Protein AF-A0A2N0Z1D2-F1 (afdb_monomer)

Sequence (57 aa):
MTELLKAVEYRKETLIQQLISFGVYKKESQQLYELTLSEIETEYRNQIKTKQLSSES

Organism: NCBI:txid115979

Radius of gyration: 12.95 Å; Cα contacts (8 Å, |Δi|>4): 26; chains: 1; bounding box: 27×25×42 Å

InterPro domains:
  IPR025072 Fur-regulated basic protein A [PF13076] (11-45)

Structure (mmCIF, N/CA/C/O backbone):
data_AF-A0A2N0Z1D2-F1
#
_entry.id   AF-A0A2N0Z1D2-F1
#
loop_
_atom_site.group_PDB
_atom_site.id
_atom_site.type_symbol
_atom_site.label_atom_id
_atom_site.label_alt_id
_atom_site.label_comp_id
_atom_site.label_asym_id
_atom_site.label_entity_id
_atom_site.label_seq_id
_atom_site.pdbx_PDB_ins_code
_atom_site.Cartn_x
_atom_site.Cartn_y
_atom_site.Cartn_z
_atom_site.occupancy
_atom_site.B_iso_or_equiv
_atom_site.auth_seq_id
_atom_site.auth_comp_id
_atom_site.auth_asym_id
_atom_site.auth_atom_id
_atom_site.pdbx_PDB_model_num
ATOM 1 N N . MET A 1 1 ? 13.198 -1.894 -20.770 1.00 53.59 1 MET A N 1
ATOM 2 C CA . MET A 1 1 ? 12.816 -1.826 -19.341 1.00 53.59 1 MET A CA 1
ATOM 3 C C . MET A 1 1 ? 13.407 -3.016 -18.609 1.00 53.59 1 MET A C 1
ATOM 5 O O . MET A 1 1 ? 13.209 -4.136 -19.058 1.00 53.59 1 MET A O 1
ATOM 9 N N . THR A 1 2 ? 14.136 -2.768 -17.526 1.00 74.62 2 THR A N 1
ATOM 10 C CA . THR A 1 2 ? 14.736 -3.770 -16.634 1.00 74.62 2 THR A CA 1
ATOM 11 C C . THR A 1 2 ? 13.659 -4.584 -15.907 1.00 74.62 2 THR A C 1
ATOM 13 O O . THR A 1 2 ? 12.683 -4.025 -15.413 1.00 74.62 2 THR A O 1
ATOM 16 N N . GLU A 1 3 ? 13.830 -5.905 -15.825 1.00 79.69 3 GLU A N 1
ATOM 17 C CA . GLU A 1 3 ? 12.886 -6.851 -15.194 1.00 79.69 3 GLU A CA 1
ATOM 18 C C . GLU A 1 3 ? 12.574 -6.517 -13.725 1.00 79.69 3 GLU A C 1
ATOM 20 O O . GLU A 1 3 ? 11.470 -6.767 -13.245 1.00 79.69 3 GLU A O 1
ATOM 25 N N . LEU A 1 4 ? 13.515 -5.865 -13.035 1.00 79.12 4 LEU A N 1
ATOM 26 C CA . LEU A 1 4 ? 13.359 -5.396 -11.658 1.00 79.12 4 LEU A CA 1
ATOM 27 C C . LEU A 1 4 ? 12.233 -4.367 -11.497 1.00 79.12 4 LEU A C 1
ATOM 29 O O . LEU A 1 4 ? 11.493 -4.431 -10.521 1.00 79.12 4 LEU A O 1
ATOM 33 N N . LEU A 1 5 ? 12.069 -3.449 -12.456 1.00 81.31 5 LEU A N 1
ATOM 34 C CA . LEU A 1 5 ? 11.013 -2.434 -12.388 1.00 81.31 5 LEU A CA 1
ATOM 35 C C . LEU A 1 5 ? 9.633 -3.084 -12.504 1.00 81.31 5 LEU A C 1
ATOM 37 O O . LEU A 1 5 ? 8.762 -2.810 -11.687 1.00 81.31 5 LEU A O 1
ATOM 41 N N . LYS A 1 6 ? 9.490 -4.059 -13.410 1.00 85.38 6 LYS A N 1
ATOM 42 C CA . LYS A 1 6 ? 8.244 -4.818 -13.575 1.00 85.38 6 LYS A CA 1
ATOM 43 C C . LYS A 1 6 ? 7.848 -5.564 -12.304 1.00 85.38 6 LYS A C 1
ATOM 45 O O . LYS A 1 6 ? 6.675 -5.582 -11.954 1.00 85.38 6 LYS A O 1
ATOM 50 N N . ALA A 1 7 ? 8.809 -6.171 -11.606 1.00 87.50 7 ALA A N 1
ATOM 51 C CA . ALA A 1 7 ? 8.534 -6.875 -10.355 1.00 87.50 7 ALA A CA 1
ATOM 52 C C . ALA A 1 7 ? 8.061 -5.917 -9.247 1.00 87.50 7 ALA A C 1
ATOM 54 O O . ALA A 1 7 ? 7.160 -6.252 -8.477 1.00 87.50 7 ALA A O 1
ATOM 55 N N . VAL A 1 8 ? 8.651 -4.721 -9.181 1.00 86.62 8 VAL A N 1
ATOM 56 C CA . VAL A 1 8 ? 8.276 -3.668 -8.227 1.00 86.62 8 VAL A CA 1
ATOM 57 C C . VAL A 1 8 ? 6.885 -3.113 -8.544 1.00 86.62 8 VAL A C 1
ATOM 59 O O . VAL A 1 8 ? 6.053 -3.014 -7.644 1.00 86.62 8 VAL A O 1
ATOM 62 N N . GLU A 1 9 ? 6.606 -2.807 -9.812 1.00 87.06 9 GLU A N 1
ATOM 63 C CA . GLU A 1 9 ? 5.303 -2.316 -10.278 1.00 87.06 9 GLU A CA 1
ATOM 64 C C . GLU A 1 9 ? 4.198 -3.353 -10.046 1.00 87.06 9 GLU A C 1
ATOM 66 O O . GLU A 1 9 ? 3.196 -3.043 -9.406 1.00 87.06 9 GLU A O 1
ATOM 71 N N . TYR A 1 10 ? 4.429 -4.611 -10.432 1.00 90.19 10 TYR A N 1
ATOM 72 C CA . TYR A 1 10 ? 3.481 -5.707 -10.218 1.00 90.19 10 TYR A CA 1
ATOM 73 C C . TYR A 1 10 ? 3.134 -5.893 -8.736 1.00 90.19 10 TYR A C 1
ATOM 75 O O . TYR A 1 10 ? 1.976 -6.099 -8.357 1.00 90.19 10 TYR A O 1
ATOM 83 N N . ARG A 1 11 ? 4.143 -5.794 -7.865 1.00 90.44 11 ARG A N 1
ATOM 84 C CA . ARG A 1 11 ? 3.950 -5.894 -6.417 1.00 90.44 11 ARG A CA 1
ATOM 85 C C . ARG A 1 11 ? 3.169 -4.699 -5.873 1.00 90.44 11 ARG A C 1
ATOM 87 O O . ARG A 1 11 ? 2.304 -4.896 -5.022 1.00 90.44 11 ARG A O 1
ATOM 94 N N . LYS A 1 12 ? 3.418 -3.493 -6.396 1.00 90.25 12 LYS A N 1
ATOM 95 C CA . LYS A 1 12 ? 2.644 -2.286 -6.072 1.00 90.25 12 LYS A CA 1
ATOM 96 C C . LYS A 1 12 ? 1.174 -2.476 -6.436 1.00 90.25 12 LYS A C 1
ATOM 98 O O . LYS A 1 12 ? 0.315 -2.321 -5.574 1.00 90.25 12 LYS A O 1
ATOM 103 N N . GLU A 1 13 ? 0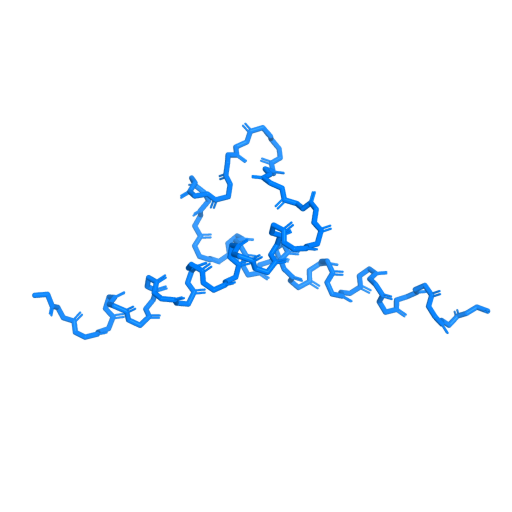.890 -2.866 -7.676 1.00 91.44 13 GLU A N 1
ATOM 104 C CA . GLU A 1 13 ? -0.476 -3.085 -8.161 1.00 91.44 13 GLU A CA 1
ATOM 105 C C . GLU A 1 13 ? -1.212 -4.148 -7.345 1.00 91.44 13 GLU A C 1
ATOM 107 O O . GLU A 1 13 ? -2.354 -3.932 -6.941 1.00 91.44 13 GLU A O 1
ATOM 112 N N . THR A 1 14 ? -0.536 -5.256 -7.022 1.00 92.50 14 THR A N 1
ATOM 113 C CA . THR A 1 14 ? -1.103 -6.326 -6.188 1.00 92.50 14 THR A CA 1
ATOM 114 C C . THR A 1 14 ? -1.564 -5.784 -4.835 1.00 92.50 14 THR A C 1
ATOM 116 O O . THR A 1 14 ? -2.703 -6.009 -4.430 1.00 92.50 14 THR A O 1
ATOM 119 N N . LEU A 1 15 ? -0.715 -5.019 -4.143 1.00 91.56 15 LEU A N 1
ATOM 120 C CA . LEU A 1 15 ? -1.060 -4.461 -2.835 1.00 91.56 15 LEU A CA 1
ATOM 121 C C . LEU A 1 15 ? -2.192 -3.429 -2.924 1.00 91.56 15 LEU A C 1
ATOM 123 O O . LEU A 1 15 ? -3.063 -3.411 -2.056 1.00 91.56 15 LEU A O 1
ATOM 127 N N . ILE A 1 16 ? -2.215 -2.608 -3.979 1.00 90.88 16 ILE A N 1
ATOM 128 C CA . ILE A 1 16 ? -3.305 -1.654 -4.225 1.00 90.88 16 ILE A CA 1
ATOM 129 C C . ILE A 1 16 ? -4.631 -2.399 -4.398 1.00 90.88 16 ILE A C 1
ATOM 131 O O . ILE A 1 16 ? -5.611 -2.049 -3.745 1.00 90.88 16 ILE A O 1
ATOM 135 N N . GLN A 1 17 ? -4.667 -3.454 -5.217 1.00 92.00 17 GLN A N 1
ATOM 136 C CA . GLN A 1 17 ? -5.868 -4.275 -5.407 1.00 92.00 17 GLN A CA 1
ATOM 137 C C . GLN A 1 17 ? -6.349 -4.893 -4.089 1.00 92.00 17 GLN A C 1
ATOM 139 O O . GLN A 1 17 ? -7.547 -4.898 -3.803 1.00 92.00 17 GLN A O 1
ATOM 144 N N . GLN A 1 18 ? -5.428 -5.362 -3.244 1.00 91.44 18 GLN A N 1
ATOM 145 C CA . GLN A 1 18 ? -5.804 -5.896 -1.940 1.00 91.44 18 GLN A CA 1
ATOM 146 C C . GLN A 1 18 ? -6.348 -4.818 -0.996 1.00 91.44 18 GLN A C 1
ATOM 148 O O . GLN A 1 18 ? -7.361 -5.052 -0.344 1.00 91.44 18 GLN A O 1
ATOM 153 N N . LEU A 1 19 ? -5.724 -3.638 -0.935 1.00 89.31 19 LEU A N 1
ATOM 154 C CA . LEU A 1 19 ? -6.222 -2.502 -0.151 1.00 89.31 19 LEU A CA 1
ATOM 155 C C . LEU A 1 19 ? -7.624 -2.076 -0.600 1.00 89.31 19 LEU A C 1
ATOM 157 O O . LEU A 1 19 ? -8.504 -1.910 0.244 1.00 89.31 19 LEU A O 1
ATOM 161 N N . ILE A 1 20 ? -7.862 -2.016 -1.912 1.00 89.81 20 ILE A N 1
ATOM 162 C CA . ILE A 1 20 ? -9.189 -1.770 -2.489 1.00 89.81 20 ILE A CA 1
ATOM 163 C C . ILE A 1 20 ? -10.180 -2.842 -2.021 1.00 89.81 20 ILE A C 1
ATOM 165 O O . ILE A 1 20 ? -11.284 -2.512 -1.591 1.00 89.81 20 ILE A O 1
ATOM 169 N N . SER A 1 21 ? -9.776 -4.116 -2.009 1.00 89.38 21 SER A N 1
ATOM 170 C CA . SER A 1 21 ? -10.601 -5.213 -1.486 1.00 89.38 21 SER A CA 1
ATOM 171 C C . SER A 1 21 ? -10.868 -5.117 0.023 1.00 89.38 21 SER A C 1
ATOM 173 O O . SER A 1 21 ? -11.866 -5.665 0.492 1.00 89.38 21 SER A O 1
ATOM 175 N N . PHE A 1 22 ? -10.017 -4.432 0.792 1.00 85.12 22 PHE A N 1
ATOM 176 C CA . PHE A 1 22 ? -10.278 -4.087 2.195 1.00 85.12 22 PHE A CA 1
ATOM 177 C C . PHE A 1 22 ? -11.182 -2.853 2.357 1.00 85.12 22 PHE A C 1
ATOM 179 O O . PHE A 1 22 ? -11.540 -2.517 3.483 1.00 85.12 22 PHE A O 1
ATOM 186 N N . GLY A 1 23 ? -11.571 -2.189 1.265 1.00 87.25 23 GLY A N 1
ATOM 187 C CA . GLY A 1 23 ? -12.343 -0.946 1.285 1.00 87.25 23 GLY A CA 1
ATOM 188 C C . GLY A 1 23 ? -11.486 0.311 1.461 1.00 87.25 23 GLY A C 1
ATOM 189 O O . GLY A 1 23 ? -12.017 1.382 1.752 1.00 87.25 23 GLY A O 1
ATOM 190 N N . VAL A 1 24 ? -10.167 0.199 1.285 1.00 86.88 24 VAL A N 1
ATOM 191 C CA . VAL A 1 24 ? -9.222 1.315 1.360 1.00 86.88 24 VAL A CA 1
ATOM 192 C C . VAL A 1 24 ? -8.903 1.779 -0.053 1.00 86.88 24 VAL A C 1
ATOM 194 O O . VAL A 1 24 ? -8.280 1.062 -0.825 1.00 86.88 24 VAL A O 1
ATOM 197 N N . TYR A 1 25 ? -9.317 2.997 -0.390 1.00 86.25 25 TYR A N 1
ATOM 198 C CA . TYR A 1 25 ? -9.134 3.568 -1.733 1.00 86.25 25 TYR A CA 1
ATOM 199 C C . TYR A 1 25 ? -8.139 4.734 -1.754 1.00 86.25 25 TYR A C 1
ATOM 201 O O . TYR A 1 25 ? -7.553 5.050 -2.788 1.00 86.25 25 TYR A O 1
ATOM 209 N N . LYS A 1 26 ? -7.954 5.392 -0.608 1.00 85.56 26 LYS A N 1
ATOM 210 C CA . LYS A 1 26 ? -7.101 6.569 -0.441 1.00 85.56 26 LYS A CA 1
ATOM 211 C C . LYS A 1 26 ? -6.605 6.659 0.995 1.00 85.56 26 LYS A C 1
ATOM 213 O O . LYS A 1 26 ? -7.312 6.237 1.912 1.00 85.56 26 LYS A O 1
ATOM 218 N N . LYS A 1 27 ? -5.430 7.252 1.177 1.00 82.94 27 LYS A N 1
ATOM 219 C CA . LYS A 1 27 ? -4.820 7.528 2.478 1.00 82.94 27 LYS A CA 1
ATOM 220 C C . LYS A 1 27 ? -4.627 9.031 2.617 1.00 82.94 27 LYS A C 1
ATOM 222 O O . LYS A 1 27 ? -4.089 9.646 1.710 1.00 82.94 27 LYS A O 1
ATOM 227 N N . GLU A 1 28 ? -5.088 9.626 3.719 1.00 75.94 28 GLU A N 1
ATOM 228 C CA . GLU A 1 28 ? -4.817 11.042 4.047 1.00 75.94 28 GLU A CA 1
ATOM 229 C C . GLU A 1 28 ? -5.104 12.034 2.896 1.00 75.94 28 GLU A C 1
ATOM 231 O O . GLU A 1 28 ? -4.472 13.075 2.770 1.00 75.94 28 GLU A O 1
ATOM 236 N N . SER A 1 29 ? -6.112 11.728 2.070 1.00 82.69 29 SER A N 1
ATOM 237 C CA . SER A 1 29 ? -6.521 12.475 0.862 1.00 82.69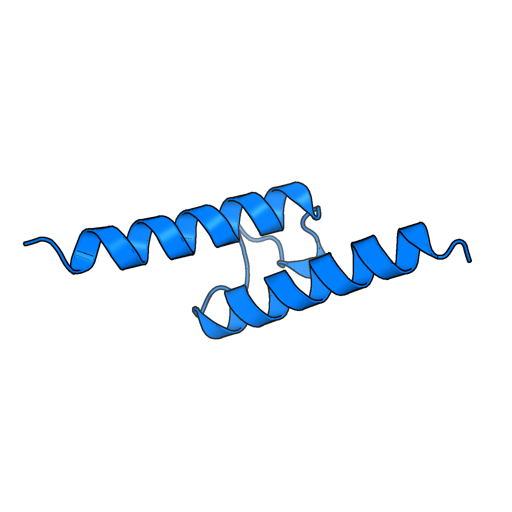 29 SER A CA 1
ATOM 238 C C . SER A 1 29 ? -5.735 12.208 -0.429 1.00 82.69 29 SER A C 1
ATOM 240 O O . SER A 1 29 ? -6.157 12.707 -1.468 1.00 82.69 29 SER A O 1
ATOM 242 N N . GLN A 1 30 ? -4.696 11.374 -0.412 1.00 86.44 30 GLN A N 1
ATOM 243 C CA . GLN A 1 30 ? -3.977 10.912 -1.606 1.00 86.44 30 GLN A CA 1
ATOM 244 C C . GLN A 1 30 ? -4.470 9.531 -2.055 1.00 86.44 30 GLN A C 1
ATOM 246 O O . GLN A 1 30 ? -4.777 8.660 -1.234 1.00 86.44 30 GLN A O 1
ATOM 251 N N . GLN A 1 31 ? -4.572 9.315 -3.366 1.00 87.19 31 GLN A N 1
ATOM 252 C CA . GLN A 1 31 ? -4.924 8.010 -3.927 1.00 87.19 31 GLN A CA 1
ATOM 253 C C . GLN A 1 31 ? -3.811 6.993 -3.664 1.00 87.19 31 GLN A C 1
ATOM 255 O O . GLN A 1 31 ? -2.631 7.333 -3.661 1.00 87.19 31 GLN A O 1
ATOM 260 N N . LEU A 1 32 ? -4.163 5.709 -3.543 1.00 87.38 32 LEU A N 1
ATOM 261 C CA . LEU 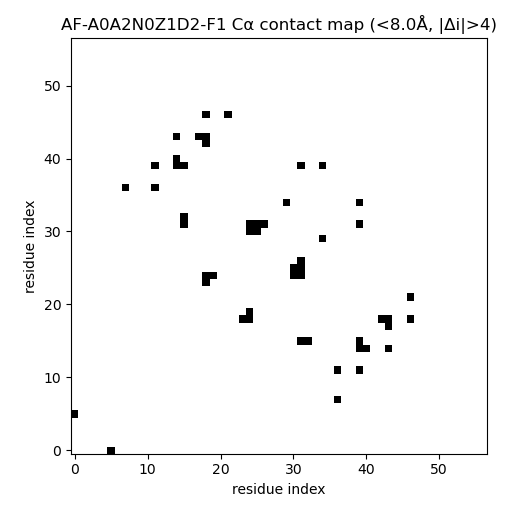A 1 32 ? -3.164 4.643 -3.374 1.00 87.38 32 LEU A CA 1
ATOM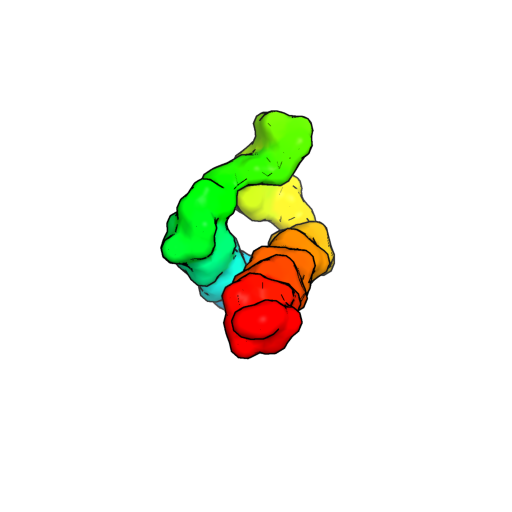 262 C C . LEU A 1 32 ? -2.116 4.607 -4.497 1.00 87.38 32 LEU A C 1
ATOM 264 O O . LEU A 1 32 ? -0.983 4.202 -4.267 1.00 87.38 32 LEU A O 1
ATOM 268 N N . TYR A 1 33 ? -2.473 5.044 -5.706 1.00 84.94 33 TYR A N 1
ATOM 269 C CA . TYR A 1 33 ? -1.544 5.122 -6.834 1.00 84.94 33 TYR A CA 1
ATOM 270 C C . TYR A 1 33 ? -0.488 6.224 -6.679 1.00 84.94 33 TYR A C 1
ATOM 272 O O . TYR A 1 33 ? 0.621 6.064 -7.195 1.00 84.94 33 TYR A O 1
ATOM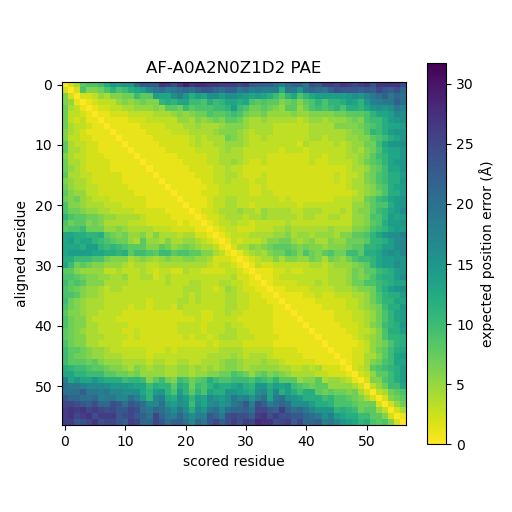 280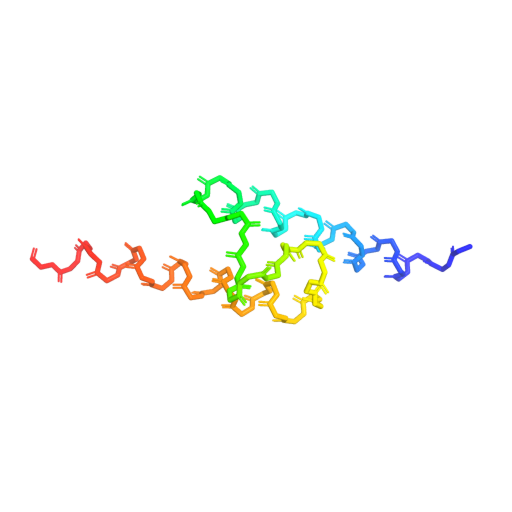 N N . GLU A 1 34 ? -0.817 7.299 -5.956 1.00 87.88 34 GLU A N 1
ATOM 281 C CA . GLU A 1 34 ? 0.087 8.420 -5.664 1.00 87.88 34 GLU A CA 1
ATOM 282 C C . GLU A 1 34 ? 1.107 8.055 -4.579 1.00 87.88 34 GLU A C 1
ATOM 284 O O . GLU A 1 34 ? 2.209 8.597 -4.560 1.00 87.88 34 GLU A O 1
ATOM 289 N N . LEU A 1 35 ? 0.774 7.079 -3.731 1.00 88.00 35 LEU A N 1
ATOM 290 C CA . LEU A 1 35 ? 1.668 6.572 -2.698 1.00 88.00 35 LEU A CA 1
ATOM 291 C C . LEU A 1 35 ? 2.839 5.780 -3.289 1.00 88.00 35 LEU A C 1
ATOM 293 O O . LEU A 1 35 ? 2.745 5.124 -4.337 1.00 88.00 35 LEU A O 1
ATOM 297 N N . THR A 1 36 ? 3.956 5.779 -2.571 1.00 89.69 36 THR A N 1
ATOM 298 C CA . THR A 1 36 ? 5.096 4.908 -2.872 1.00 89.69 36 THR A CA 1
ATOM 299 C C . THR A 1 36 ? 4.803 3.451 -2.490 1.00 89.69 36 THR A C 1
ATOM 301 O O . THR A 1 36 ? 3.933 3.166 -1.668 1.00 89.69 36 THR A O 1
ATOM 304 N N . LEU A 1 37 ? 5.545 2.491 -3.065 1.00 88.31 37 LEU A N 1
ATOM 305 C CA . LEU A 1 37 ? 5.386 1.063 -2.731 1.00 88.31 37 LEU A CA 1
ATOM 306 C C . LEU A 1 37 ? 5.500 0.812 -1.216 1.00 88.31 37 LEU A C 1
ATOM 308 O O . LEU A 1 37 ? 4.704 0.064 -0.658 1.00 88.31 37 LEU A O 1
ATOM 312 N N . SER A 1 38 ? 6.447 1.482 -0.556 1.00 90.12 38 SER A N 1
ATOM 313 C CA . SER A 1 38 ? 6.693 1.332 0.882 1.00 90.12 38 SER A CA 1
ATOM 314 C C . SER A 1 38 ? 5.511 1.820 1.732 1.00 90.12 38 SER A C 1
ATOM 316 O O . SER A 1 38 ? 5.147 1.201 2.735 1.00 90.12 38 SER A O 1
ATOM 318 N N . GLU A 1 39 ? 4.863 2.909 1.313 1.00 90.75 39 GLU A N 1
ATOM 319 C CA . GLU A 1 39 ? 3.657 3.419 1.972 1.00 90.75 39 GLU A CA 1
ATOM 320 C C . GLU A 1 39 ? 2.484 2.456 1.805 1.00 90.75 39 GLU A C 1
ATOM 322 O O . GLU A 1 39 ? 1.823 2.123 2.785 1.00 90.75 39 GLU A O 1
ATOM 327 N N . ILE A 1 40 ? 2.277 1.938 0.593 1.00 91.19 40 ILE A N 1
ATOM 328 C CA . ILE A 1 40 ? 1.237 0.943 0.305 1.00 91.19 40 ILE A CA 1
ATOM 329 C C . ILE A 1 40 ? 1.472 -0.335 1.126 1.00 91.19 40 ILE A C 1
ATOM 331 O O . ILE A 1 40 ? 0.532 -0.871 1.713 1.00 91.19 40 ILE A O 1
ATOM 335 N N . GLU A 1 41 ? 2.719 -0.813 1.225 1.00 91.25 41 GLU A N 1
ATOM 336 C CA . GLU A 1 41 ? 3.082 -1.957 2.074 1.00 91.25 41 GLU A CA 1
ATOM 337 C C . GLU A 1 41 ? 2.787 -1.696 3.554 1.00 91.25 41 GLU A C 1
ATOM 339 O O . GLU A 1 41 ? 2.303 -2.589 4.257 1.00 91.25 41 GLU A O 1
ATOM 344 N N . THR A 1 42 ? 3.066 -0.483 4.031 1.00 91.19 42 THR A N 1
ATOM 345 C CA . THR A 1 42 ? 2.793 -0.074 5.413 1.00 91.19 42 THR A CA 1
ATOM 346 C C . THR A 1 42 ? 1.295 -0.075 5.697 1.00 91.19 42 THR A C 1
ATOM 348 O O . THR A 1 42 ? 0.864 -0.691 6.675 1.00 91.19 42 THR A O 1
ATOM 351 N N . GLU A 1 43 ? 0.492 0.528 4.816 1.00 88.75 43 GLU A N 1
ATOM 352 C CA . GLU A 1 43 ? -0.968 0.539 4.941 1.00 88.75 43 GLU A CA 1
ATOM 353 C C . GLU A 1 43 ? -1.536 -0.877 4.926 1.00 88.75 43 GLU A C 1
ATOM 355 O O . GLU A 1 43 ? -2.321 -1.246 5.797 1.00 88.75 43 GLU A O 1
ATOM 360 N N . TYR A 1 44 ? -1.094 -1.708 3.981 1.00 90.31 44 TYR A N 1
ATOM 361 C CA . TYR A 1 44 ? -1.546 -3.090 3.863 1.00 90.31 44 TYR A CA 1
ATOM 362 C C . TYR A 1 44 ? -1.228 -3.900 5.127 1.00 90.31 44 TYR A C 1
ATOM 364 O O . TYR A 1 44 ? -2.096 -4.591 5.665 1.00 90.31 44 TYR A O 1
ATOM 372 N N . ARG A 1 45 ? -0.013 -3.761 5.676 1.00 89.75 45 ARG A N 1
ATOM 373 C CA . ARG A 1 45 ? 0.356 -4.388 6.956 1.00 89.75 45 ARG A CA 1
ATOM 374 C C . ARG A 1 45 ? -0.510 -3.892 8.108 1.00 89.75 45 ARG A C 1
ATOM 376 O O . ARG A 1 45 ? -0.881 -4.697 8.960 1.00 89.75 45 ARG A O 1
ATOM 383 N N . ASN A 1 46 ? -0.833 -2.602 8.144 1.00 88.38 46 ASN A N 1
ATOM 384 C CA . ASN A 1 46 ? -1.689 -2.037 9.182 1.00 88.38 46 ASN A CA 1
ATOM 385 C C . ASN A 1 46 ? -3.122 -2.591 9.090 1.00 88.38 46 ASN A C 1
ATOM 387 O O . ASN A 1 46 ? -3.691 -2.989 10.105 1.00 88.38 46 ASN A O 1
ATOM 391 N N . GLN A 1 47 ? -3.656 -2.727 7.870 1.00 86.62 47 GLN A N 1
ATOM 392 C CA . GLN A 1 47 ? -4.976 -3.312 7.617 1.00 86.62 47 GLN A CA 1
ATOM 393 C C . GLN A 1 47 ? -5.055 -4.798 8.000 1.00 86.62 47 GLN A C 1
ATOM 395 O O . GLN A 1 47 ? -6.036 -5.249 8.592 1.00 86.62 47 GLN A O 1
ATOM 400 N N . ILE A 1 48 ? -4.003 -5.576 7.739 1.00 85.44 48 ILE A N 1
ATOM 401 C CA . ILE A 1 48 ? -3.953 -6.977 8.185 1.00 85.44 48 ILE A CA 1
ATOM 402 C C . ILE A 1 48 ? -3.827 -7.075 9.708 1.00 85.44 48 ILE A C 1
ATOM 404 O O . ILE A 1 48 ? -4.452 -7.941 10.322 1.00 85.44 48 ILE A O 1
ATOM 408 N N . LYS A 1 49 ? -3.024 -6.204 10.333 1.00 82.69 49 LYS A N 1
ATOM 409 C CA . LYS A 1 49 ? -2.879 -6.174 11.794 1.00 82.69 49 LYS A CA 1
ATOM 410 C C . LYS A 1 49 ? -4.200 -5.835 12.479 1.00 82.69 49 LYS A C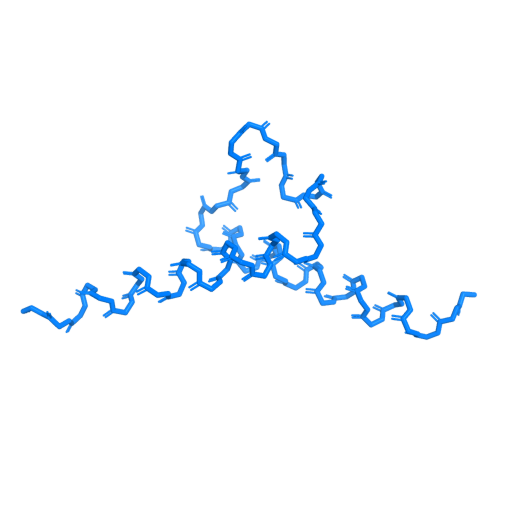 1
ATOM 412 O O . LYS A 1 49 ? -4.592 -6.549 13.395 1.00 82.69 49 LYS A O 1
ATOM 417 N N . THR A 1 50 ? -4.918 -4.812 12.012 1.00 73.62 50 THR A N 1
ATOM 418 C CA . THR A 1 50 ? -6.200 -4.433 12.625 1.00 73.62 50 THR A CA 1
ATOM 419 C C . THR A 1 50 ? -7.270 -5.514 12.468 1.00 73.62 50 THR A C 1
ATOM 421 O O . THR A 1 50 ? -8.074 -5.682 13.377 1.00 73.62 50 THR A O 1
ATOM 424 N N . LYS A 1 51 ? -7.271 -6.292 11.373 1.00 64.88 51 LYS A N 1
ATOM 425 C CA . LYS A 1 51 ? -8.231 -7.395 11.189 1.00 64.88 51 LYS A CA 1
ATOM 426 C C . LYS A 1 51 ? -7.986 -8.582 12.125 1.00 64.88 51 LYS A C 1
ATOM 428 O O . LYS A 1 51 ? -8.938 -9.271 12.472 1.00 64.88 51 LYS A O 1
ATOM 433 N N . GLN A 1 52 ? -6.737 -8.823 12.528 1.00 58.84 52 GLN A N 1
ATOM 434 C CA . GLN A 1 52 ? -6.397 -9.928 13.430 1.00 58.84 52 GLN A CA 1
ATOM 435 C C . GLN A 1 52 ? -6.723 -9.621 14.898 1.00 58.84 52 GLN A C 1
ATOM 437 O O . GLN A 1 52 ? -7.168 -10.516 15.607 1.00 58.84 52 GLN A O 1
ATOM 442 N N . LEU A 1 53 ? -6.613 -8.362 15.343 1.00 54.88 53 LEU A N 1
ATOM 443 C CA . LEU A 1 53 ? -6.953 -7.994 16.728 1.00 54.88 53 LEU A CA 1
ATOM 444 C C . LEU A 1 53 ? -8.460 -8.047 17.044 1.00 54.88 53 LEU A C 1
ATOM 446 O O . LEU A 1 53 ?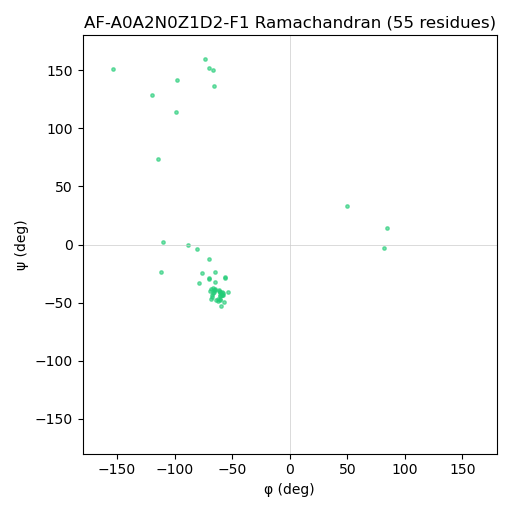 -8.830 -8.007 18.210 1.00 54.88 53 LEU A O 1
ATOM 450 N N . SER A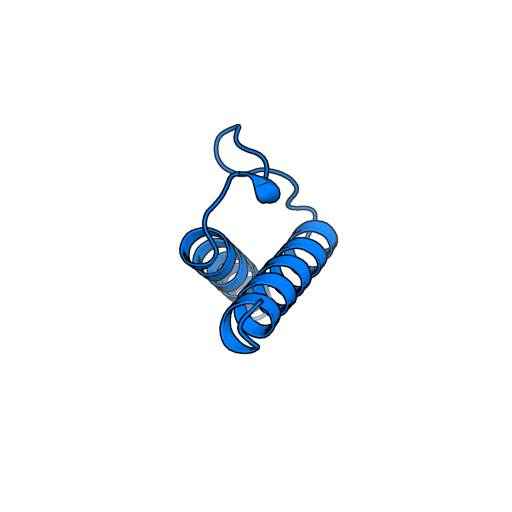 1 54 ? -9.341 -8.153 16.045 1.00 53.09 54 SER A N 1
ATOM 451 C CA . SER A 1 54 ? -10.794 -8.251 16.266 1.00 53.09 54 SER A CA 1
ATOM 452 C C . SER A 1 54 ? -11.311 -9.684 16.459 1.00 53.09 54 SER A C 1
ATOM 454 O O . SER A 1 54 ? -12.513 -9.859 16.619 1.00 53.09 54 SER A O 1
ATOM 456 N N . SER A 1 55 ? -10.449 -10.710 16.402 1.00 53.59 55 SER A N 1
ATOM 457 C CA . SER A 1 55 ? -10.835 -12.120 16.633 1.00 53.59 55 SER A CA 1
ATOM 458 C C . SER A 1 55 ? -10.291 -12.717 17.940 1.00 53.59 55 SER A C 1
ATOM 460 O O . SER A 1 55 ? -10.550 -13.883 18.216 1.00 53.59 55 SER A O 1
ATOM 462 N N . GLU A 1 56 ? -9.577 -11.934 18.755 1.00 52.84 56 GLU A N 1
ATOM 463 C CA . GLU A 1 56 ? -9.185 -12.299 20.125 1.00 52.84 56 GLU A CA 1
ATOM 464 C C . GLU A 1 56 ? -9.892 -11.370 21.125 1.00 52.84 56 GLU A C 1
ATOM 466 O O . GLU A 1 56 ? -9.303 -10.437 21.672 1.00 52.84 56 GLU A O 1
ATOM 471 N N . SER A 1 57 ? -11.195 -11.563 21.325 1.00 40.53 57 SER A N 1
ATOM 472 C CA . SER A 1 57 ? -11.951 -11.013 22.462 1.00 40.53 57 SER A CA 1
ATOM 473 C C . SER A 1 57 ? -13.077 -11.961 22.838 1.00 40.53 57 SER A C 1
ATOM 475 O O . SER A 1 57 ? -13.749 -12.455 21.905 1.00 40.53 57 SER A O 1
#

Solvent-accessible surface area (backbone atoms only — not comparable to full-atom values): 3462 Å² total; per-residue (Å²): 134,64,71,67,57,56,56,52,51,53,51,40,53,52,50,49,54,50,33,44,72,73,74,44,66,58,55,101,89,41,46,59,84,77,47,52,62,70,54,50,52,49,51,47,52,50,57,54,50,59,62,57,63,74,74,73,127

Foldseek 3Di:
DDPVVVVLVVLLVVLQVVCVVLVHQADPPHGSVPDHSVVSVVVSVVSVVVVVVVVPD

Secondary structure (DSSP, 8-state):
--HHHHHHHHHHHHHHHHHHHTT--EETTEETTTS-HHHHHHHHHHHHHHHHTTS--

Mean predicted aligned error: 6.74 Å

pLDDT: mean 82.37, std 12.4, range [40.53, 92.5]